Protein AF-C9WPI8-F1 (afdb_monomer_lite)

Foldseek 3Di:
DVVVVVVVVVVVVVVVVVVVVVVVVVVPPVCPVVVVQEWDKDWDWDFPDPPVVDRDIDTQIFTGHFHAPPDDPDDPVLRVQRCCCPVVVDPDDHDDRGDPDGDDDWDWDQDPVGIDIDD

Secondary structure (DSSP, 8-state):
-HHHHHHHHHHHHHHHHHHHHHHHHTTS-TTHHHHHTBSEEE--EEEE-GGGS--EEEE--EEESB--SSPSS--HHHHHHHHHHHHS--SSPPPB---S------EEEEETTEEEEE-

pLDDT: mean 78.88, std 13.89, range [45.16, 93.94]

Sequence (119 aa):
YRAFLLLKALQTAARAYEAQRGQRATRAGPDITARANKCGLKSLSVTLDRRLDIPNIININNCHGSCAYPLADATNHAVLLNDHVEVDNAEERAPCCVPVAYEALQMVEVKDHGTEISL

Organism: Gasterosteus aculeatus (NCBI:txid69293)

Structure (mmCIF, N/CA/C/O backbone):
data_AF-C9WPI8-F1
#
_entry.id   AF-C9WPI8-F1
#
loop_
_atom_site.group_PDB
_atom_site.id
_atom_site.type_symbol
_atom_site.label_atom_id
_atom_site.label_alt_id
_atom_site.label_comp_id
_atom_site.label_asym_id
_atom_site.label_entity_id
_atom_site.label_seq_id
_atom_site.pdbx_PDB_ins_code
_atom_site.Cartn_x
_atom_site.Cartn_y
_atom_site.Cartn_z
_atom_site.occupancy
_atom_site.B_iso_or_equiv
_atom_site.auth_seq_id
_atom_site.auth_comp_id
_atom_site.auth_asym_id
_atom_site.auth_atom_id
_atom_site.pdbx_PDB_model_num
ATOM 1 N N . TYR A 1 1 ? 33.020 -34.675 30.412 1.00 66.81 1 TYR A N 1
ATOM 2 C CA . TYR A 1 1 ? 33.787 -34.550 29.151 1.00 66.81 1 TYR A CA 1
ATOM 3 C C . TYR A 1 1 ? 32.889 -34.318 27.928 1.00 66.81 1 TYR A C 1
ATOM 5 O O . TYR A 1 1 ? 33.005 -33.265 27.318 1.00 66.81 1 TYR A O 1
ATOM 13 N N . ARG A 1 2 ? 31.924 -35.203 27.612 1.00 79.12 2 ARG A N 1
ATOM 14 C CA . ARG A 1 2 ? 31.017 -35.049 26.445 1.00 79.12 2 ARG A CA 1
ATOM 15 C C . ARG A 1 2 ? 30.189 -33.751 26.440 1.00 79.12 2 ARG A C 1
ATOM 17 O O . ARG A 1 2 ? 30.135 -33.073 25.423 1.00 79.12 2 ARG A O 1
ATOM 24 N N . ALA A 1 3 ? 29.631 -33.357 27.587 1.00 84.19 3 ALA A N 1
ATOM 25 C CA . ALA A 1 3 ? 28.871 -32.107 27.714 1.00 84.19 3 ALA A CA 1
ATOM 26 C C . ALA A 1 3 ? 29.728 -30.844 27.493 1.00 84.19 3 ALA A C 1
ATOM 28 O O . ALA A 1 3 ? 29.255 -29.859 26.938 1.00 84.19 3 ALA A O 1
ATOM 29 N N . PHE A 1 4 ? 31.008 -30.888 27.873 1.00 88.19 4 PHE A N 1
ATOM 30 C CA . PHE A 1 4 ? 31.934 -29.771 27.679 1.00 88.19 4 PHE A CA 1
ATOM 31 C C . PHE A 1 4 ? 32.300 -29.591 26.201 1.00 88.19 4 PHE A C 1
ATOM 33 O O . PHE A 1 4 ? 32.329 -28.468 25.703 1.00 88.19 4 PHE A O 1
ATOM 40 N N . LEU A 1 5 ? 32.512 -30.697 25.480 1.00 93.56 5 LEU A N 1
ATOM 41 C CA . LEU A 1 5 ? 32.736 -30.669 24.033 1.00 93.56 5 LEU A CA 1
ATOM 42 C C . LEU A 1 5 ? 31.503 -30.162 23.278 1.00 93.56 5 LEU A C 1
ATOM 44 O O . LEU A 1 5 ? 31.642 -29.359 22.360 1.00 93.56 5 LEU A O 1
ATOM 48 N N . LEU A 1 6 ? 30.303 -30.563 23.705 1.00 93.94 6 LEU A N 1
ATOM 49 C CA . LEU A 1 6 ? 29.047 -30.099 23.116 1.00 93.94 6 LEU A CA 1
ATOM 50 C C . LEU A 1 6 ? 28.847 -28.593 23.343 1.00 93.94 6 LEU A C 1
ATOM 52 O O . LEU A 1 6 ? 28.543 -27.863 22.402 1.00 93.94 6 LEU A O 1
ATOM 56 N N . LEU A 1 7 ? 29.121 -28.103 24.556 1.00 93.31 7 LEU A N 1
ATOM 57 C CA . LEU A 1 7 ? 29.095 -26.671 24.855 1.00 93.31 7 LEU A CA 1
ATOM 58 C C . LEU A 1 7 ? 30.099 -25.892 23.994 1.00 93.31 7 LEU A C 1
ATOM 60 O O . LEU A 1 7 ? 29.768 -24.831 23.470 1.00 93.31 7 LEU A O 1
ATOM 64 N N . LYS A 1 8 ? 31.314 -26.418 23.806 1.00 93.88 8 LYS A N 1
ATOM 65 C CA . LYS A 1 8 ? 32.327 -25.782 22.954 1.00 93.88 8 LYS A CA 1
ATOM 66 C C . LYS A 1 8 ? 31.936 -25.785 21.480 1.00 93.88 8 LYS A C 1
ATOM 68 O O . LYS A 1 8 ? 32.115 -24.763 20.819 1.00 93.88 8 LYS A O 1
ATOM 73 N N . ALA A 1 9 ? 31.349 -26.869 20.982 1.00 92.56 9 ALA A N 1
ATOM 74 C CA . ALA A 1 9 ? 30.832 -26.940 19.620 1.00 92.56 9 ALA A CA 1
ATOM 75 C C . ALA A 1 9 ? 29.727 -25.896 19.388 1.00 92.56 9 ALA A C 1
ATOM 77 O O . ALA A 1 9 ? 29.807 -25.130 18.430 1.00 92.56 9 ALA A O 1
ATOM 78 N N . LEU A 1 10 ? 28.766 -25.781 20.314 1.00 93.56 10 LEU A N 1
ATOM 79 C CA . LEU A 1 10 ? 27.697 -24.779 20.245 1.00 93.56 10 LEU A CA 1
ATOM 80 C C . LEU A 1 10 ? 28.232 -23.344 20.310 1.00 93.56 10 LEU A C 1
ATOM 82 O O . LEU A 1 10 ? 27.837 -22.509 19.502 1.00 93.56 10 LEU A O 1
ATOM 86 N N . GLN A 1 11 ? 29.172 -23.058 21.217 1.00 92.94 11 GLN A N 1
ATOM 87 C CA . GLN A 1 11 ? 29.813 -21.739 21.308 1.00 92.94 11 GLN A CA 1
ATOM 88 C C . GLN A 1 11 ? 30.542 -21.365 20.012 1.00 92.94 11 GLN A C 1
ATOM 90 O O . GLN A 1 11 ? 30.518 -20.210 19.592 1.00 92.94 11 GLN A O 1
ATOM 95 N N . THR A 1 12 ? 31.185 -22.338 19.369 1.00 92.62 12 THR A N 1
ATOM 96 C CA . THR A 1 12 ? 31.921 -22.121 18.118 1.00 92.62 12 THR A CA 1
ATOM 97 C C . THR A 1 12 ? 30.960 -21.897 16.950 1.00 92.62 12 THR A C 1
ATOM 99 O O . THR A 1 12 ? 31.156 -20.969 16.168 1.00 92.62 12 THR A O 1
ATOM 102 N N . ALA A 1 13 ? 29.880 -22.679 16.878 1.00 89.12 13 ALA A N 1
ATOM 103 C CA . ALA A 1 13 ? 28.826 -22.514 15.881 1.00 89.12 13 ALA A CA 1
ATOM 104 C C . ALA A 1 13 ? 28.116 -21.156 16.012 1.00 89.12 13 ALA A C 1
ATOM 106 O O . ALA A 1 13 ? 27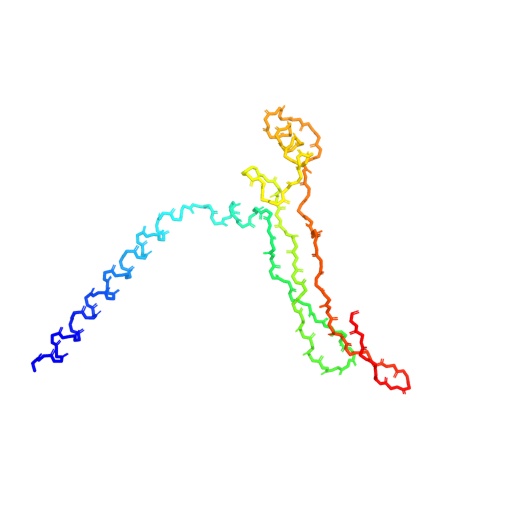.906 -20.482 15.007 1.00 89.12 13 ALA A O 1
ATOM 107 N N . ALA A 1 14 ? 27.822 -20.711 17.239 1.00 88.50 14 ALA A N 1
ATOM 108 C CA . ALA A 1 14 ? 27.221 -19.402 17.494 1.00 88.50 14 ALA A CA 1
ATOM 109 C C . ALA A 1 14 ? 28.126 -18.253 17.020 1.00 88.50 14 ALA A C 1
ATOM 111 O O . ALA A 1 14 ? 27.670 -17.364 16.307 1.00 88.50 14 ALA A O 1
ATOM 112 N N . ARG A 1 15 ? 29.430 -18.313 17.324 1.00 85.69 15 ARG A N 1
ATOM 113 C CA . ARG A 1 15 ? 30.406 -17.308 16.868 1.00 85.69 15 ARG A CA 1
ATOM 114 C C . ARG A 1 15 ? 30.564 -17.284 15.350 1.00 85.69 15 ARG A C 1
ATOM 116 O O . ARG A 1 15 ? 30.650 -16.210 14.764 1.00 85.69 15 ARG A O 1
ATOM 123 N N . ALA A 1 16 ? 30.589 -18.452 14.708 1.00 83.81 16 ALA A N 1
ATOM 124 C CA . ALA A 1 16 ? 30.641 -18.544 13.251 1.00 83.81 16 ALA A CA 1
ATOM 125 C C . ALA A 1 16 ? 29.370 -17.963 12.610 1.00 83.81 16 ALA A C 1
ATOM 127 O O . ALA A 1 16 ? 29.457 -17.210 11.641 1.00 83.81 16 ALA A O 1
ATOM 128 N N . TYR A 1 17 ? 28.203 -18.245 13.194 1.00 79.81 17 TYR A N 1
ATOM 129 C CA . TYR A 1 17 ? 26.924 -17.695 12.757 1.00 79.81 17 TYR A CA 1
ATOM 130 C C . TYR A 1 17 ? 26.870 -16.166 12.905 1.00 79.81 17 TYR A C 1
ATOM 132 O O . TYR A 1 17 ? 26.443 -15.476 11.981 1.00 79.81 17 TYR A O 1
ATOM 140 N N . GLU A 1 18 ? 27.358 -15.614 14.018 1.00 81.44 18 GLU A N 1
ATOM 141 C CA . GLU A 1 18 ? 27.460 -14.165 14.234 1.00 81.44 18 GLU A CA 1
ATOM 142 C C . GLU A 1 18 ? 28.454 -13.495 13.279 1.00 81.44 18 GLU A C 1
ATOM 144 O O . GLU A 1 18 ? 28.133 -12.457 12.702 1.00 81.44 18 GLU A O 1
ATOM 149 N N . ALA A 1 19 ? 29.620 -14.102 13.039 1.00 77.62 19 ALA A N 1
ATOM 150 C CA . ALA A 1 19 ? 30.593 -13.599 12.070 1.00 77.62 19 ALA A CA 1
ATOM 151 C C . ALA A 1 19 ? 30.019 -13.595 10.643 1.00 77.62 19 ALA A C 1
ATOM 153 O O . ALA A 1 19 ? 30.155 -12.613 9.912 1.00 77.62 19 ALA A O 1
ATOM 154 N N . GLN A 1 20 ? 29.302 -14.655 10.261 1.00 72.75 20 GLN A N 1
ATOM 155 C CA . GLN A 1 20 ? 28.636 -14.751 8.963 1.00 72.75 20 GLN A CA 1
ATOM 156 C C . GLN A 1 20 ? 27.448 -13.780 8.853 1.00 72.75 20 GLN A C 1
ATOM 158 O O . GLN A 1 20 ? 27.210 -13.214 7.785 1.00 72.75 20 GLN A O 1
ATOM 163 N N . ARG A 1 21 ? 26.732 -13.516 9.954 1.00 72.44 21 ARG A N 1
ATOM 164 C CA . ARG A 1 21 ? 25.708 -12.463 10.043 1.00 72.44 21 ARG A CA 1
ATOM 165 C C . ARG A 1 21 ? 26.322 -11.070 9.893 1.00 72.44 21 ARG A C 1
ATOM 167 O O . ARG A 1 21 ? 25.777 -10.266 9.144 1.00 72.44 21 ARG A O 1
ATOM 174 N N . GLY A 1 22 ? 27.463 -10.803 10.528 1.00 60.97 22 GLY A N 1
ATOM 175 C CA . GLY A 1 22 ? 28.217 -9.556 10.375 1.00 60.97 22 GLY A CA 1
ATOM 176 C C . GLY A 1 22 ? 28.671 -9.328 8.932 1.00 60.97 22 GLY A C 1
ATOM 177 O O . GLY A 1 22 ? 28.487 -8.242 8.393 1.00 60.97 22 GLY A O 1
ATOM 178 N N . GLN A 1 23 ? 29.143 -10.377 8.254 1.00 60.34 23 GLN A N 1
ATOM 179 C CA . GLN A 1 23 ? 29.506 -10.330 6.830 1.00 60.34 23 GLN A CA 1
ATOM 180 C C . GLN A 1 23 ? 28.301 -10.186 5.879 1.00 60.34 23 GLN A C 1
ATOM 182 O O . GLN A 1 23 ? 28.439 -9.681 4.767 1.00 60.34 23 GLN A O 1
ATOM 187 N N . ARG A 1 24 ? 27.100 -10.627 6.282 1.00 54.09 24 ARG A N 1
ATOM 188 C CA . ARG A 1 24 ? 25.854 -10.345 5.544 1.00 54.09 24 ARG A CA 1
ATOM 189 C C . ARG A 1 24 ? 25.378 -8.910 5.771 1.00 54.09 24 ARG A C 1
ATOM 191 O O . ARG A 1 24 ? 24.873 -8.301 4.834 1.00 54.09 24 ARG A O 1
ATOM 198 N N . ALA A 1 25 ? 25.585 -8.360 6.967 1.00 51.03 25 ALA A N 1
ATOM 199 C CA . ALA A 1 25 ? 25.288 -6.964 7.274 1.00 51.03 25 ALA A CA 1
ATOM 200 C C . ALA A 1 25 ? 26.201 -5.992 6.506 1.00 51.03 25 ALA A C 1
ATOM 202 O O . ALA A 1 25 ? 25.732 -4.948 6.077 1.00 51.03 25 ALA A O 1
ATOM 203 N N . THR A 1 26 ? 27.459 -6.351 6.225 1.00 50.41 26 THR A N 1
ATOM 204 C CA . THR A 1 26 ? 28.357 -5.528 5.388 1.00 50.41 26 THR A CA 1
ATOM 205 C C . THR A 1 26 ? 28.047 -5.583 3.885 1.00 50.41 26 THR A C 1
ATOM 207 O O . THR A 1 26 ? 28.554 -4.755 3.135 1.00 50.41 26 THR A O 1
ATOM 210 N N . ARG A 1 27 ? 27.191 -6.515 3.428 1.00 49.31 27 ARG A N 1
ATOM 211 C CA . ARG A 1 27 ? 26.600 -6.506 2.071 1.00 49.31 27 ARG A CA 1
ATOM 212 C C . ARG A 1 27 ? 25.311 -5.686 1.979 1.00 49.31 27 ARG A C 1
ATOM 214 O O . ARG A 1 27 ? 24.830 -5.452 0.873 1.00 49.31 27 ARG A O 1
ATOM 221 N N . ALA A 1 28 ? 24.754 -5.242 3.106 1.00 49.38 28 ALA A N 1
ATOM 222 C CA . ALA A 1 28 ? 23.767 -4.176 3.105 1.00 49.38 28 ALA A CA 1
ATOM 223 C C . ALA A 1 28 ? 24.531 -2.865 2.886 1.00 49.38 28 ALA A C 1
ATOM 225 O O . ALA A 1 28 ? 24.966 -2.214 3.831 1.00 49.38 28 ALA A O 1
ATOM 226 N N . GLY A 1 29 ? 24.774 -2.536 1.615 1.00 46.06 29 GLY A N 1
ATOM 227 C CA . GLY A 1 29 ? 25.282 -1.226 1.220 1.00 46.06 29 GLY A CA 1
ATOM 228 C C . GLY A 1 29 ? 24.344 -0.089 1.669 1.00 46.06 29 GLY A C 1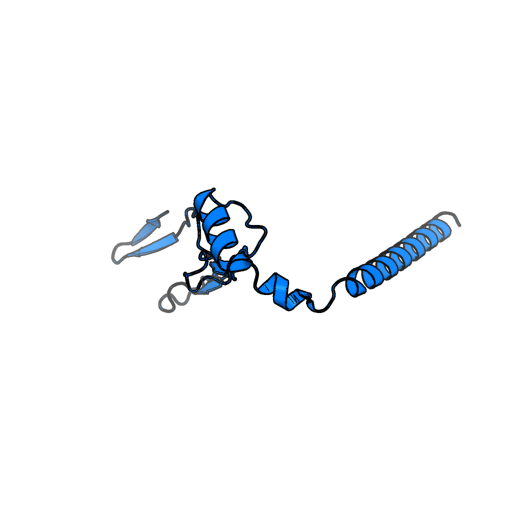
ATOM 229 O O . GLY A 1 29 ? 23.362 -0.336 2.371 1.00 46.06 29 GLY A O 1
ATOM 230 N N . PRO A 1 30 ? 24.569 1.154 1.213 1.00 45.16 30 PRO A N 1
ATOM 231 C CA . PRO A 1 30 ? 23.798 2.348 1.609 1.00 45.16 30 PRO A CA 1
ATOM 232 C C . PRO A 1 30 ? 22.280 2.276 1.315 1.00 45.16 30 PRO A C 1
ATOM 234 O O . PRO A 1 30 ? 21.529 3.192 1.627 1.00 45.16 30 PRO A O 1
ATOM 237 N N . ASP A 1 31 ? 21.826 1.170 0.734 1.00 47.75 31 ASP A N 1
ATOM 238 C CA . ASP A 1 31 ? 20.519 0.864 0.165 1.00 47.75 31 ASP A CA 1
ATOM 239 C C . ASP A 1 31 ? 19.382 0.700 1.193 1.00 47.75 31 ASP A C 1
ATOM 241 O O . ASP A 1 31 ? 18.243 0.412 0.831 1.00 47.75 31 ASP A O 1
ATOM 245 N N . ILE A 1 32 ? 19.655 0.876 2.491 1.00 46.91 32 ILE A N 1
ATOM 246 C CA . ILE A 1 32 ? 18.603 0.890 3.521 1.00 46.91 32 ILE A CA 1
ATOM 247 C C . ILE A 1 32 ? 17.645 2.063 3.265 1.00 46.91 32 ILE A C 1
ATOM 249 O O . ILE A 1 32 ? 16.442 1.905 3.442 1.00 46.91 32 ILE A O 1
ATOM 253 N N . THR A 1 33 ? 18.143 3.200 2.770 1.00 49.47 33 THR A N 1
ATOM 254 C CA . THR A 1 33 ? 17.314 4.359 2.396 1.00 49.47 33 THR A CA 1
ATOM 255 C C . THR A 1 33 ? 16.571 4.139 1.077 1.00 49.47 33 THR A C 1
ATOM 257 O O . THR A 1 33 ? 15.384 4.446 0.988 1.00 49.47 33 THR A O 1
ATOM 260 N N . ALA A 1 34 ? 17.214 3.533 0.073 1.00 51.41 34 ALA A N 1
ATOM 261 C CA . ALA A 1 34 ? 16.582 3.261 -1.219 1.00 51.41 34 ALA A CA 1
ATOM 262 C C . ALA A 1 34 ? 15.502 2.167 -1.125 1.00 51.41 34 ALA A C 1
ATOM 264 O O . ALA A 1 34 ? 14.434 2.309 -1.715 1.00 51.41 34 ALA A O 1
ATOM 265 N N . ARG A 1 35 ? 15.710 1.116 -0.316 1.00 53.12 35 ARG A N 1
ATOM 266 C CA . ARG A 1 35 ? 14.663 0.125 0.005 1.00 53.12 35 ARG A CA 1
ATOM 267 C C . ARG A 1 35 ? 13.593 0.671 0.942 1.00 53.12 35 ARG A C 1
ATOM 269 O O . ARG A 1 35 ? 12.440 0.266 0.817 1.00 53.12 35 ARG A O 1
ATOM 276 N N . ALA A 1 36 ? 13.939 1.571 1.865 1.00 56.88 36 ALA A N 1
ATOM 277 C CA . ALA A 1 36 ? 12.946 2.232 2.712 1.00 56.88 36 ALA A CA 1
ATOM 278 C C . ALA A 1 36 ? 11.954 3.060 1.882 1.00 56.88 36 ALA A C 1
ATOM 280 O O . ALA A 1 36 ? 10.773 3.080 2.232 1.00 56.88 36 ALA A O 1
ATOM 281 N N . ASN A 1 37 ? 12.419 3.629 0.765 1.00 75.56 37 ASN A N 1
ATOM 282 C CA . ASN A 1 37 ? 11.619 4.420 -0.164 1.00 75.56 37 ASN A CA 1
ATOM 283 C C . ASN A 1 37 ? 10.875 3.601 -1.228 1.00 75.56 37 ASN A C 1
ATOM 285 O O . ASN A 1 37 ? 10.098 4.198 -1.958 1.00 75.56 37 ASN A O 1
ATOM 289 N N . LYS A 1 38 ? 11.053 2.276 -1.342 1.00 86.44 38 LYS A N 1
ATOM 290 C CA . LYS A 1 38 ? 10.231 1.469 -2.264 1.00 86.44 38 LYS A CA 1
ATOM 291 C C . LYS A 1 38 ? 8.814 1.308 -1.726 1.00 86.44 38 LYS A C 1
ATOM 293 O O . LYS A 1 38 ? 8.638 1.120 -0.519 1.00 86.44 38 LYS A O 1
ATOM 298 N N . CYS A 1 39 ? 7.836 1.338 -2.630 1.00 90.69 39 CYS A N 1
ATOM 299 C CA . CYS A 1 39 ? 6.439 1.108 -2.294 1.00 90.69 39 CYS A CA 1
ATOM 300 C C . CYS A 1 39 ? 6.265 -0.193 -1.504 1.00 90.69 39 CYS A C 1
ATOM 302 O O . CYS A 1 39 ? 6.692 -1.266 -1.932 1.00 90.69 39 CYS A O 1
ATOM 304 N N . GLY A 1 40 ? 5.628 -0.087 -0.344 1.00 90.00 40 GLY A N 1
ATOM 305 C CA . GLY A 1 40 ? 5.245 -1.232 0.463 1.00 90.00 40 GLY A CA 1
ATOM 306 C C . GLY A 1 40 ? 4.398 -0.827 1.658 1.00 90.00 40 GLY A C 1
ATOM 307 O O . GLY A 1 40 ? 4.273 0.356 1.989 1.00 90.00 40 GLY A O 1
ATOM 308 N N . LEU A 1 41 ? 3.831 -1.833 2.321 1.00 91.25 41 LEU A N 1
ATOM 309 C CA . LEU A 1 41 ? 3.098 -1.644 3.564 1.00 91.25 41 LEU A CA 1
ATOM 310 C C . LEU A 1 41 ? 4.071 -1.252 4.686 1.00 91.25 41 LEU A C 1
ATOM 312 O O . LEU A 1 41 ? 5.078 -1.923 4.926 1.00 91.25 41 LEU A O 1
ATOM 316 N N . LYS A 1 42 ? 3.772 -0.159 5.378 1.00 91.62 42 LYS A N 1
ATOM 317 C CA . LYS A 1 42 ? 4.483 0.331 6.558 1.00 91.62 42 LYS A CA 1
ATOM 318 C C . LYS A 1 42 ? 3.525 0.346 7.742 1.00 91.62 42 LYS A C 1
ATOM 320 O O . LYS A 1 42 ? 2.340 0.613 7.579 1.00 91.62 42 LYS A O 1
ATOM 325 N N . SER A 1 43 ? 4.050 0.086 8.933 1.00 92.81 43 SER A N 1
ATOM 326 C CA . SER A 1 43 ? 3.276 0.220 10.168 1.00 92.81 43 SER A CA 1
ATOM 327 C C . SER A 1 43 ? 2.902 1.686 10.397 1.00 92.81 43 SER A C 1
ATOM 329 O O . SER A 1 43 ? 3.755 2.567 10.262 1.00 92.81 43 SER A O 1
ATOM 331 N N . LEU A 1 44 ? 1.644 1.939 10.751 1.00 91.88 44 LEU A N 1
ATOM 332 C CA . LEU A 1 44 ? 1.151 3.256 11.133 1.00 91.88 44 LEU A CA 1
ATOM 333 C C . LEU A 1 44 ? 0.192 3.092 12.307 1.00 91.88 44 LEU A C 1
ATOM 335 O O . LEU A 1 44 ? -0.955 2.689 12.132 1.00 91.88 44 LEU A O 1
ATOM 339 N N . SER A 1 45 ? 0.666 3.438 13.499 1.00 91.38 45 SER A N 1
ATOM 340 C CA . SER A 1 45 ? -0.154 3.430 14.704 1.00 91.38 45 SER A CA 1
ATOM 341 C C . SER A 1 45 ? -0.776 4.797 14.950 1.00 91.38 45 SER A C 1
ATOM 343 O O . SER A 1 45 ? -0.077 5.810 14.970 1.00 91.38 45 SER A O 1
ATOM 345 N N . VAL A 1 46 ? -2.083 4.817 15.181 1.00 87.62 46 VAL A N 1
ATOM 346 C CA . VAL A 1 46 ? -2.857 6.015 15.510 1.00 87.62 46 VAL A CA 1
ATOM 347 C C . VAL A 1 46 ? -3.529 5.844 16.864 1.00 87.62 46 VAL A C 1
ATOM 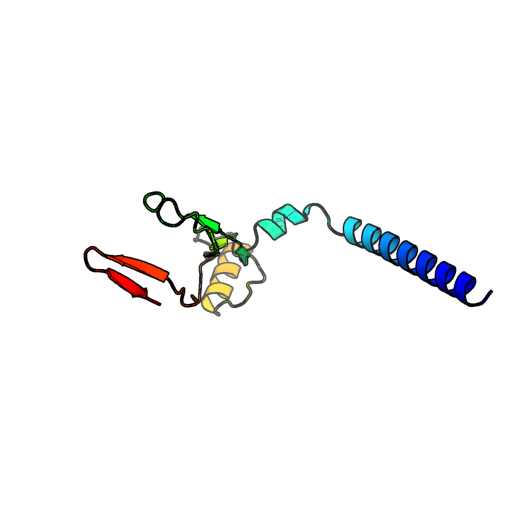349 O O . VAL A 1 46 ? -3.852 4.732 17.273 1.00 87.62 46 VAL A O 1
ATOM 352 N N . THR A 1 47 ? -3.735 6.947 17.575 1.00 84.44 47 THR A N 1
ATOM 353 C CA . THR A 1 47 ? -4.497 6.958 18.827 1.00 84.44 47 THR A CA 1
ATOM 354 C C . THR A 1 47 ? -5.946 7.315 18.518 1.00 84.44 47 THR A C 1
ATOM 356 O O . THR A 1 47 ? -6.208 8.394 17.984 1.00 84.44 47 THR A O 1
ATOM 359 N N . LEU A 1 48 ? -6.868 6.412 18.845 1.00 76.19 48 LEU A N 1
ATOM 360 C CA . LEU A 1 48 ? -8.311 6.635 18.777 1.00 76.19 48 LEU A CA 1
ATOM 361 C C . LEU A 1 48 ? -8.759 7.544 19.932 1.00 76.19 48 LEU A C 1
ATOM 363 O O . LEU A 1 48 ? -8.121 7.567 20.979 1.00 76.19 48 LEU A O 1
ATOM 367 N N . ASP A 1 49 ? -9.814 8.322 19.675 1.00 68.50 49 ASP A N 1
ATOM 368 C CA . ASP A 1 49 ? -10.451 9.338 20.528 1.00 68.50 49 ASP A CA 1
ATOM 369 C C . ASP A 1 49 ? -9.776 9.672 21.878 1.00 68.50 49 ASP A C 1
ATOM 371 O O . ASP A 1 49 ? -9.862 8.943 22.864 1.00 68.50 49 ASP A O 1
ATOM 375 N N . ARG A 1 50 ? -9.188 10.871 21.956 1.00 59.22 50 ARG A N 1
ATOM 376 C CA . ARG A 1 50 ? -8.544 11.391 23.173 1.00 59.22 50 ARG A CA 1
ATOM 377 C C . ARG A 1 50 ? -9.528 11.759 24.289 1.00 59.22 50 ARG A C 1
ATOM 379 O O . ARG A 1 50 ? -9.074 12.097 25.375 1.00 59.22 50 ARG A O 1
ATOM 386 N N . ARG A 1 51 ? -10.841 11.779 24.030 1.00 55.12 51 ARG A N 1
ATOM 387 C CA . ARG A 1 51 ? -11.860 12.224 25.001 1.00 55.12 51 ARG A CA 1
ATOM 388 C C . ARG A 1 51 ? -12.301 11.136 25.974 1.00 55.12 51 ARG A C 1
ATOM 390 O O . ARG A 1 51 ? -12.901 11.464 26.989 1.00 55.12 51 ARG A O 1
ATOM 397 N N . LEU A 1 52 ? -12.027 9.870 25.664 1.00 56.19 52 LEU A N 1
ATOM 398 C CA . LEU A 1 52 ? -12.473 8.733 26.470 1.00 56.19 52 LEU A CA 1
ATOM 399 C C . LEU A 1 52 ? -11.446 8.290 27.526 1.00 56.19 52 LEU A C 1
ATOM 401 O O . LEU A 1 52 ? -11.697 7.299 28.200 1.00 56.19 52 LEU A O 1
ATOM 405 N N . ASP A 1 53 ? -10.302 8.978 27.670 1.00 54.78 53 ASP A N 1
ATOM 406 C CA . ASP A 1 53 ? -9.185 8.631 28.583 1.00 54.78 53 ASP A CA 1
ATOM 407 C C . ASP A 1 53 ? -8.702 7.164 28.500 1.00 54.78 53 ASP A C 1
ATOM 409 O O . ASP A 1 53 ? -7.939 6.679 29.337 1.00 54.78 53 ASP A O 1
ATOM 413 N N . ILE A 1 54 ? -9.088 6.453 27.441 1.00 55.22 54 ILE A N 1
ATOM 414 C CA . ILE A 1 54 ? -8.656 5.093 27.146 1.00 55.22 54 ILE A CA 1
ATOM 415 C C . ILE A 1 54 ? -7.591 5.201 26.053 1.00 55.22 54 ILE A C 1
ATOM 417 O O . ILE A 1 54 ? -7.924 5.546 24.917 1.00 55.22 54 ILE A O 1
ATOM 421 N N . PRO A 1 55 ? -6.307 4.917 26.343 1.00 55.81 55 PRO A N 1
ATOM 422 C CA . PRO A 1 55 ? -5.284 4.874 25.311 1.00 55.81 55 PRO A CA 1
ATOM 423 C C . PRO A 1 55 ? -5.548 3.678 24.392 1.00 55.81 55 PRO A C 1
ATOM 425 O O . PRO A 1 55 ? -5.113 2.559 24.656 1.00 55.81 55 PRO A O 1
ATOM 428 N N . ASN A 1 56 ? -6.270 3.923 23.301 1.00 75.94 56 ASN A N 1
ATOM 429 C CA . ASN A 1 56 ? -6.515 2.935 22.264 1.00 75.94 56 ASN A CA 1
ATOM 430 C C . ASN A 1 56 ? -5.623 3.251 21.057 1.00 75.94 56 ASN A C 1
ATOM 432 O O . ASN A 1 56 ? -5.964 4.062 20.194 1.00 75.94 56 ASN A O 1
ATOM 436 N N . ILE A 1 57 ? -4.419 2.674 21.059 1.00 84.31 57 ILE A N 1
ATOM 437 C CA . ILE A 1 57 ? -3.486 2.757 19.934 1.00 84.31 57 ILE A CA 1
ATOM 438 C C . ILE A 1 57 ? -3.784 1.595 18.996 1.00 84.31 57 ILE A C 1
ATOM 440 O O . ILE A 1 57 ? -3.627 0.436 19.377 1.00 84.31 57 ILE A O 1
ATOM 444 N N . ILE A 1 58 ? -4.146 1.911 17.759 1.00 85.31 58 ILE A N 1
ATOM 445 C CA . ILE A 1 58 ? -4.445 0.927 16.727 1.00 85.31 58 ILE A CA 1
ATOM 446 C C . ILE A 1 58 ? -3.480 1.088 15.560 1.00 85.31 58 ILE A C 1
ATOM 448 O O . ILE A 1 58 ? -3.178 2.205 15.143 1.00 85.31 58 ILE A O 1
ATOM 452 N N . ASN A 1 59 ? -2.961 -0.025 15.048 1.00 89.69 59 ASN A N 1
ATOM 453 C CA . ASN A 1 59 ? -2.146 -0.009 13.841 1.00 89.69 59 ASN A CA 1
ATOM 454 C C . ASN A 1 59 ? -3.062 -0.137 12.623 1.00 89.69 59 ASN A C 1
ATOM 456 O O . ASN A 1 59 ? -3.633 -1.199 12.394 1.00 89.69 59 ASN A O 1
ATOM 460 N N . ILE A 1 60 ? -3.183 0.941 11.855 1.00 90.69 60 ILE A N 1
ATOM 461 C CA . ILE A 1 60 ? -3.962 0.978 10.611 1.00 90.69 60 ILE A CA 1
ATOM 462 C C . ILE A 1 60 ? -3.112 0.647 9.381 1.00 90.69 60 ILE A C 1
ATOM 464 O O . ILE A 1 60 ? -3.653 0.453 8.297 1.00 90.69 60 ILE A O 1
ATOM 468 N N . ASN A 1 61 ? -1.788 0.554 9.554 1.00 93.19 61 ASN A N 1
ATOM 469 C CA . ASN A 1 61 ? -0.799 0.471 8.485 1.00 93.19 61 ASN A CA 1
ATOM 470 C C . ASN A 1 61 ? -0.937 1.611 7.447 1.00 93.19 61 ASN A C 1
ATOM 472 O O . ASN A 1 61 ? -1.839 2.445 7.486 1.00 93.19 61 ASN A O 1
ATOM 476 N N . ASN A 1 62 ? 0.022 1.715 6.532 1.00 92.06 62 ASN A N 1
ATOM 477 C CA . ASN A 1 62 ? -0.012 2.679 5.439 1.00 92.06 62 ASN A CA 1
ATOM 478 C C . ASN A 1 62 ? 0.844 2.200 4.264 1.00 92.06 62 ASN A C 1
ATOM 480 O O . ASN A 1 62 ? 1.937 1.673 4.468 1.00 92.06 62 ASN A O 1
ATOM 484 N N . CYS A 1 63 ? 0.394 2.428 3.035 1.00 93.00 63 CYS A N 1
ATOM 485 C CA . CYS A 1 63 ? 1.226 2.238 1.849 1.00 93.00 63 CYS A CA 1
ATOM 486 C C . CYS A 1 63 ? 2.121 3.467 1.663 1.00 93.00 63 CYS A C 1
ATOM 488 O O . CYS A 1 63 ? 1.640 4.597 1.619 1.00 93.00 63 CYS A O 1
ATOM 490 N N . HIS A 1 64 ? 3.435 3.260 1.581 1.00 91.75 64 HIS A N 1
ATOM 491 C CA . HIS A 1 64 ? 4.388 4.359 1.443 1.00 91.75 64 HIS A CA 1
ATOM 492 C C . HIS A 1 64 ? 5.591 3.968 0.586 1.00 91.75 64 HIS A C 1
ATOM 494 O O . HIS A 1 64 ? 6.045 2.823 0.627 1.00 91.75 64 HIS A O 1
ATOM 500 N N . GLY A 1 65 ? 6.123 4.955 -0.137 1.00 89.50 65 GLY A N 1
ATOM 501 C CA . GLY A 1 65 ? 7.276 4.832 -1.025 1.00 89.50 65 GLY A CA 1
ATOM 502 C C . GLY A 1 65 ? 6.943 5.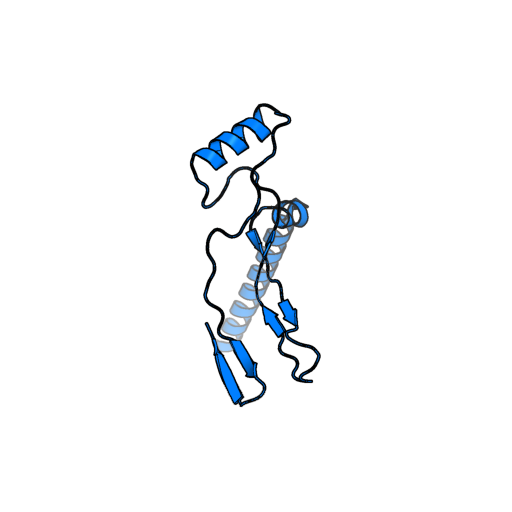160 -2.482 1.00 89.50 65 GLY A C 1
ATOM 503 O O . GLY A 1 65 ? 5.782 5.343 -2.845 1.00 89.50 65 GLY A O 1
ATOM 504 N N . SER A 1 66 ? 7.972 5.240 -3.318 1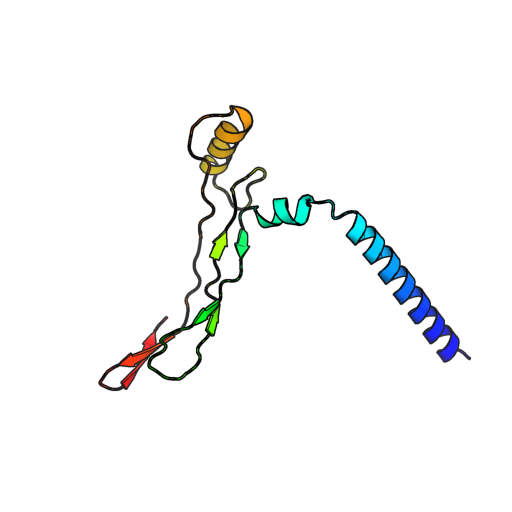.00 87.69 66 SER A N 1
ATOM 505 C CA . SER A 1 66 ? 7.860 5.352 -4.767 1.00 87.69 66 SER A CA 1
ATOM 506 C C . SER A 1 66 ? 7.614 3.985 -5.403 1.00 87.69 66 SER A C 1
ATOM 508 O O . SER A 1 66 ? 8.155 2.957 -4.978 1.00 87.69 66 SER A O 1
ATOM 510 N N . CYS A 1 67 ? 6.788 3.974 -6.444 1.00 87.62 67 CYS A N 1
ATOM 511 C CA . CYS A 1 67 ? 6.724 2.867 -7.386 1.00 87.62 67 CYS A CA 1
ATOM 512 C C . CYS A 1 67 ? 7.973 2.940 -8.267 1.00 87.62 67 CYS A C 1
ATOM 514 O O . CYS A 1 67 ? 8.255 3.992 -8.829 1.00 87.62 67 CYS A O 1
ATOM 516 N N . ALA A 1 68 ? 8.744 1.859 -8.298 1.00 81.25 68 ALA A N 1
ATOM 517 C CA . ALA A 1 68 ? 9.942 1.742 -9.115 1.00 81.25 68 ALA A CA 1
ATOM 518 C C . ALA A 1 68 ? 10.112 0.285 -9.533 1.00 81.25 68 ALA A C 1
ATOM 520 O O . ALA A 1 68 ? 9.669 -0.621 -8.812 1.00 81.25 68 ALA A O 1
ATOM 521 N N . TYR A 1 69 ? 10.775 0.042 -10.659 1.00 76.31 69 TYR A N 1
ATOM 522 C CA . TYR A 1 69 ? 10.971 -1.318 -11.139 1.00 76.31 69 TYR A CA 1
ATOM 523 C C . TYR A 1 69 ? 11.809 -2.177 -10.154 1.00 76.31 69 TYR A C 1
ATOM 525 O O . TYR A 1 69 ? 12.796 -1.707 -9.567 1.00 76.31 69 TYR A O 1
ATOM 533 N N . PRO A 1 70 ? 11.470 -3.469 -9.960 1.00 79.06 70 PRO A N 1
ATOM 534 C CA . PRO A 1 70 ? 10.256 -4.149 -10.419 1.00 79.06 70 PRO A CA 1
ATOM 535 C C . PRO A 1 70 ? 9.047 -3.850 -9.516 1.00 79.06 70 PRO A C 1
ATOM 537 O O . PRO A 1 70 ? 9.161 -3.880 -8.288 1.00 79.06 70 PRO A O 1
ATOM 540 N N . LEU A 1 71 ? 7.877 -3.628 -10.124 1.00 81.31 71 LEU A N 1
ATOM 541 C CA . LEU A 1 71 ? 6.618 -3.473 -9.392 1.00 81.31 71 LEU A CA 1
ATOM 542 C C . LEU A 1 71 ? 6.077 -4.840 -8.947 1.00 81.31 71 LEU A C 1
ATOM 544 O O . LEU A 1 71 ? 5.903 -5.738 -9.769 1.00 81.31 71 LEU A O 1
ATOM 548 N N . ALA A 1 72 ? 5.792 -4.986 -7.653 1.00 77.25 72 ALA A N 1
ATOM 549 C CA . ALA A 1 72 ? 5.077 -6.138 -7.104 1.00 77.25 72 ALA A CA 1
ATOM 550 C C . ALA A 1 72 ? 3.560 -5.897 -7.161 1.00 77.25 72 ALA A C 1
ATOM 552 O O . ALA A 1 72 ? 3.119 -4.763 -6.986 1.00 77.25 72 ALA A O 1
ATOM 553 N N . ASP A 1 73 ? 2.779 -6.954 -7.405 1.00 80.62 73 ASP A N 1
ATOM 554 C CA . ASP A 1 73 ? 1.305 -6.937 -7.387 1.00 80.62 73 ASP A CA 1
ATOM 555 C C . ASP A 1 73 ? 0.660 -5.842 -8.266 1.00 80.62 73 ASP A C 1
ATOM 557 O O . ASP A 1 73 ? -0.391 -5.283 -7.949 1.00 80.62 73 ASP A O 1
ATOM 561 N N . ALA A 1 74 ? 1.299 -5.525 -9.396 1.00 85.62 74 ALA A N 1
ATOM 562 C CA . ALA A 1 74 ? 0.880 -4.469 -10.310 1.00 85.62 74 ALA A CA 1
ATOM 563 C C . ALA A 1 74 ? 0.068 -4.998 -11.501 1.00 85.62 74 ALA A C 1
ATOM 565 O O . ALA A 1 74 ? 0.294 -6.096 -12.009 1.00 85.62 74 ALA A O 1
ATOM 566 N N . THR A 1 75 ? -0.856 -4.174 -11.999 1.00 89.88 75 THR A N 1
ATOM 567 C CA . THR A 1 75 ? -1.553 -4.439 -13.264 1.00 89.88 75 THR A CA 1
ATOM 568 C C . THR A 1 75 ? -0.625 -4.197 -14.455 1.00 89.88 75 THR A C 1
ATOM 570 O O . THR A 1 75 ? 0.309 -3.398 -14.372 1.00 89.88 75 THR A O 1
ATOM 573 N N . ASN A 1 76 ? -0.933 -4.800 -15.609 1.00 92.00 76 ASN A N 1
ATOM 574 C CA . ASN A 1 76 ? -0.190 -4.549 -16.852 1.00 92.00 76 ASN A CA 1
ATOM 575 C C . ASN A 1 76 ? -0.109 -3.050 -17.190 1.00 92.00 76 ASN A C 1
ATOM 577 O O . ASN A 1 76 ? 0.924 -2.580 -17.652 1.00 92.00 76 ASN A O 1
ATOM 581 N N . HIS A 1 77 ? -1.170 -2.284 -16.907 1.00 92.25 77 HIS A N 1
ATOM 582 C CA . HIS A 1 77 ? -1.171 -0.833 -17.098 1.00 92.25 77 HIS A CA 1
ATOM 583 C C . HIS A 1 77 ? -0.135 -0.133 -16.208 1.00 92.25 77 HIS A C 1
ATOM 585 O O . HIS A 1 77 ? 0.581 0.747 -16.673 1.00 92.25 77 HIS A O 1
ATOM 591 N N . ALA A 1 78 ? -0.046 -0.502 -14.926 1.00 91.75 78 ALA A N 1
ATOM 592 C CA . ALA A 1 78 ? 0.928 0.088 -14.010 1.00 91.75 78 ALA A CA 1
ATOM 593 C C . ALA A 1 78 ? 2.370 -0.275 -14.395 1.00 91.75 78 ALA A C 1
ATOM 595 O O . ALA A 1 78 ? 3.250 0.574 -14.284 1.00 91.75 78 ALA A O 1
ATOM 596 N N . VAL A 1 79 ? 2.596 -1.493 -14.899 1.00 90.31 79 VAL A N 1
ATOM 597 C CA . VAL A 1 79 ? 3.898 -1.920 -15.432 1.00 90.31 79 VAL A CA 1
ATOM 598 C C . VAL A 1 79 ? 4.297 -1.081 -16.647 1.00 90.31 79 VAL A C 1
ATOM 600 O O . VAL A 1 79 ? 5.386 -0.520 -16.645 1.00 90.31 79 VAL A O 1
ATOM 603 N N . LEU A 1 80 ? 3.411 -0.935 -17.638 1.00 90.69 80 LEU A N 1
ATOM 604 C CA . LEU A 1 80 ? 3.690 -0.156 -18.852 1.00 90.69 80 LEU A CA 1
ATOM 605 C C . LEU A 1 80 ? 3.896 1.337 -18.563 1.00 90.69 80 LEU A C 1
ATOM 607 O O . LEU A 1 80 ? 4.796 1.949 -19.125 1.00 90.69 80 LEU A O 1
ATOM 611 N N . LEU A 1 81 ? 3.093 1.923 -17.667 1.00 89.06 81 LEU A N 1
ATOM 612 C CA . LEU A 1 81 ? 3.260 3.322 -17.268 1.00 89.06 81 LEU A CA 1
ATOM 613 C C . LEU A 1 81 ? 4.585 3.546 -16.527 1.00 89.06 81 LEU A C 1
ATOM 615 O O . LEU A 1 81 ? 5.250 4.547 -16.763 1.00 89.06 81 LEU A O 1
ATOM 619 N N . ASN A 1 82 ? 4.969 2.634 -15.630 1.00 88.38 82 ASN A N 1
ATOM 620 C CA . ASN A 1 82 ? 6.248 2.734 -14.929 1.00 88.38 82 ASN A CA 1
ATOM 621 C C . ASN A 1 82 ? 7.429 2.615 -15.893 1.00 88.38 82 ASN A C 1
ATOM 623 O O . ASN A 1 82 ? 8.377 3.375 -15.764 1.00 88.38 82 ASN A O 1
ATOM 627 N N . ASP A 1 83 ? 7.358 1.687 -16.849 1.00 87.38 83 ASP A N 1
ATOM 628 C CA . ASP A 1 83 ? 8.376 1.526 -17.891 1.00 87.38 83 ASP A CA 1
ATOM 629 C C . ASP A 1 83 ? 8.512 2.800 -18.737 1.00 87.38 83 ASP A C 1
ATOM 631 O O . ASP A 1 83 ? 9.611 3.325 -18.868 1.00 87.38 83 ASP A O 1
ATOM 635 N N . HIS A 1 84 ? 7.396 3.377 -19.194 1.00 86.50 84 HIS A N 1
ATOM 636 C CA . HIS A 1 84 ? 7.394 4.639 -19.939 1.00 86.50 84 HIS A CA 1
ATOM 637 C C . HIS A 1 84 ? 8.026 5.795 -19.145 1.00 86.50 84 HIS A C 1
ATOM 639 O O . HIS A 1 84 ? 8.889 6.504 -19.651 1.00 86.50 84 HIS A O 1
ATOM 645 N N . VAL A 1 85 ? 7.650 5.964 -17.874 1.00 86.25 85 VAL A N 1
ATOM 646 C CA . VAL A 1 85 ? 8.189 7.045 -17.033 1.00 86.25 85 VAL A CA 1
ATOM 647 C C . VAL A 1 85 ? 9.673 6.830 -16.700 1.00 86.25 85 VAL A C 1
ATOM 649 O O . VAL A 1 85 ? 10.447 7.784 -16.744 1.00 86.25 85 VAL A O 1
ATOM 652 N N . GLU A 1 86 ? 10.098 5.602 -16.379 1.00 81.75 86 GLU A N 1
ATOM 653 C CA . GLU A 1 86 ? 11.487 5.317 -15.979 1.00 81.75 86 GLU A CA 1
ATOM 654 C C . GLU A 1 86 ? 12.461 5.227 -17.165 1.00 81.75 86 GLU A C 1
ATOM 656 O O . GLU A 1 86 ? 13.609 5.656 -17.037 1.00 81.75 86 GLU A O 1
ATOM 661 N N . VAL A 1 87 ? 12.039 4.669 -18.304 1.00 77.25 87 VAL A N 1
ATOM 662 C CA . VAL A 1 87 ? 12.905 4.452 -19.475 1.00 77.25 87 VAL A CA 1
ATOM 663 C C . VAL A 1 87 ? 12.905 5.664 -20.398 1.00 77.25 87 VAL A C 1
ATOM 665 O O . VAL A 1 87 ? 13.980 6.132 -20.784 1.00 77.25 87 VAL A O 1
ATOM 668 N N . ASP A 1 88 ? 11.730 6.212 -20.715 1.00 73.88 88 ASP A N 1
ATOM 669 C CA . ASP A 1 88 ? 11.623 7.323 -21.667 1.00 73.88 88 ASP A CA 1
ATOM 670 C C . ASP A 1 88 ? 11.874 8.690 -21.003 1.00 73.88 88 ASP A C 1
ATOM 672 O O . ASP A 1 88 ? 11.883 9.711 -21.689 1.00 73.88 88 ASP A O 1
ATOM 676 N N . ASN A 1 89 ? 12.125 8.718 -19.681 1.00 68.75 89 ASN A N 1
ATOM 677 C CA . ASN A 1 89 ? 12.217 9.937 -18.858 1.00 68.75 89 ASN A CA 1
ATOM 678 C C . ASN A 1 89 ? 11.044 10.888 -19.119 1.00 68.75 89 ASN A C 1
ATOM 680 O O . ASN A 1 89 ? 11.204 12.106 -19.221 1.00 68.75 89 ASN A O 1
ATOM 684 N N . ALA A 1 90 ? 9.874 10.285 -19.284 1.00 76.75 90 ALA A N 1
ATOM 685 C CA . ALA A 1 90 ? 8.652 10.967 -19.627 1.00 76.75 90 ALA A CA 1
ATOM 686 C C . ALA A 1 90 ? 8.211 11.850 -18.436 1.00 76.75 90 ALA A C 1
ATOM 688 O O . ALA A 1 90 ? 8.375 11.465 -17.274 1.00 76.75 90 ALA A O 1
ATOM 689 N N . GLU A 1 91 ? 7.692 13.057 -18.694 1.00 80.50 91 GLU A N 1
ATOM 690 C CA . GLU A 1 91 ? 7.253 13.996 -17.637 1.00 80.50 91 GLU A CA 1
ATOM 691 C C . GLU A 1 91 ? 5.904 13.593 -17.003 1.00 80.50 91 GLU A C 1
ATOM 693 O O . GLU A 1 91 ? 5.345 14.282 -16.144 1.00 80.50 91 GLU A O 1
ATOM 698 N N . GLU A 1 92 ? 5.365 12.457 -17.427 1.00 85.38 92 GLU A N 1
ATOM 699 C CA . GLU A 1 92 ? 4.161 11.838 -16.928 1.00 85.38 92 GLU A CA 1
ATOM 700 C C . GLU A 1 92 ? 4.309 11.407 -15.467 1.00 85.38 92 GLU A C 1
ATOM 702 O O . GLU A 1 92 ? 5.363 11.039 -14.944 1.00 85.38 92 GLU A O 1
ATOM 707 N N . ARG A 1 93 ? 3.175 11.411 -14.772 1.00 86.25 93 ARG A N 1
ATOM 708 C CA . ARG A 1 93 ? 3.128 11.021 -13.370 1.00 86.25 93 ARG A CA 1
ATOM 709 C C . ARG A 1 93 ? 3.376 9.516 -13.220 1.00 86.25 93 ARG A C 1
ATOM 711 O O . ARG A 1 93 ? 2.559 8.711 -13.670 1.00 86.25 93 ARG A O 1
ATOM 718 N N . ALA A 1 94 ? 4.422 9.155 -12.478 1.00 86.75 94 ALA A N 1
ATOM 719 C CA . ALA A 1 94 ? 4.676 7.779 -12.049 1.00 86.75 94 ALA A CA 1
ATOM 720 C C . ALA A 1 94 ? 3.474 7.159 -11.292 1.00 86.75 94 ALA A C 1
ATOM 722 O O . ALA A 1 94 ? 2.669 7.885 -10.686 1.00 86.75 94 ALA A O 1
ATOM 723 N N . PRO A 1 95 ? 3.341 5.818 -11.265 1.00 89.50 95 PRO A N 1
ATOM 724 C CA . PRO A 1 95 ? 2.338 5.152 -10.437 1.00 89.50 95 PRO A CA 1
ATOM 725 C C . PRO A 1 95 ? 2.463 5.518 -8.948 1.00 89.50 95 PRO A C 1
ATOM 727 O O . PRO A 1 95 ? 3.551 5.785 -8.438 1.00 89.50 95 PRO A O 1
ATOM 730 N N . CYS A 1 96 ? 1.336 5.511 -8.231 1.00 91.00 96 CYS A N 1
ATOM 731 C CA . CYS A 1 96 ? 1.315 5.783 -6.793 1.00 91.00 96 CYS A CA 1
ATOM 732 C C . CYS A 1 96 ? 1.279 4.506 -5.962 1.00 91.00 96 CYS A C 1
ATOM 734 O O . CYS A 1 96 ? 0.542 3.572 -6.273 1.00 91.00 96 CYS A O 1
ATOM 736 N N . CYS A 1 97 ? 1.985 4.537 -4.833 1.00 91.56 97 CYS A N 1
ATOM 737 C CA . CYS A 1 97 ? 1.887 3.517 -3.803 1.00 91.56 97 CYS A CA 1
ATOM 738 C C . CYS A 1 97 ? 0.598 3.706 -2.996 1.00 91.56 97 CYS A C 1
ATOM 740 O O . CYS A 1 97 ? 0.513 4.612 -2.167 1.00 91.56 97 CYS A O 1
ATOM 742 N N . VAL A 1 98 ? -0.409 2.874 -3.255 1.00 93.00 98 VAL A N 1
ATOM 743 C CA . VAL A 1 98 ? -1.736 2.970 -2.630 1.00 93.00 98 VAL A CA 1
ATOM 744 C C . VAL A 1 98 ? -2.203 1.608 -2.114 1.00 93.00 98 VAL A C 1
ATOM 746 O O . VAL A 1 98 ? -1.769 0.582 -2.642 1.00 93.00 98 VAL A O 1
ATOM 749 N N . PRO A 1 99 ? -3.097 1.570 -1.112 1.00 92.62 99 PRO A N 1
ATOM 750 C CA . PRO A 1 99 ? -3.740 0.328 -0.701 1.00 92.62 99 PRO A CA 1
ATOM 751 C C . PRO A 1 99 ? -4.593 -0.243 -1.837 1.00 92.62 99 PRO A C 1
ATOM 753 O O . PRO A 1 99 ? -5.392 0.470 -2.442 1.00 92.62 99 PRO A O 1
ATOM 756 N N . VAL A 1 100 ? -4.428 -1.535 -2.114 1.00 90.88 100 VAL A N 1
ATOM 757 C CA . VAL A 1 100 ? -5.230 -2.278 -3.109 1.00 90.88 100 VAL A CA 1
ATOM 758 C C . VAL A 1 100 ? -6.284 -3.179 -2.461 1.00 90.88 100 VAL A C 1
ATOM 760 O O . VAL A 1 100 ? -7.177 -3.678 -3.138 1.00 90.88 100 VAL A O 1
ATOM 763 N N . ALA A 1 101 ? -6.189 -3.368 -1.145 1.00 90.56 101 ALA A N 1
ATOM 764 C CA . ALA A 1 101 ? -7.146 -4.079 -0.315 1.00 90.56 101 ALA A CA 1
ATOM 765 C C . ALA A 1 101 ? -7.094 -3.516 1.112 1.00 90.56 101 ALA A C 1
ATOM 767 O O . ALA A 1 101 ? -6.039 -3.065 1.564 1.00 90.56 101 ALA A O 1
ATOM 768 N N . TYR A 1 102 ? -8.227 -3.569 1.808 1.00 88.94 102 TYR A N 1
ATOM 769 C CA . TYR A 1 102 ? -8.344 -3.233 3.224 1.00 88.94 102 TYR A CA 1
ATOM 770 C C . TYR A 1 102 ? -8.941 -4.421 3.972 1.00 88.94 102 TYR A C 1
ATOM 772 O O . TYR A 1 102 ? -9.852 -5.080 3.471 1.00 88.94 102 TYR A O 1
ATOM 780 N N . GLU A 1 103 ? -8.432 -4.675 5.173 1.00 86.81 103 GLU A N 1
ATOM 781 C CA . GLU A 1 103 ? -9.046 -5.602 6.120 1.00 86.81 103 GLU A CA 1
ATOM 782 C C . GLU A 1 103 ? -10.048 -4.843 6.998 1.00 86.81 103 GLU A C 1
ATOM 784 O O . GLU A 1 103 ? -9.849 -3.663 7.296 1.00 86.81 103 GLU A O 1
ATOM 789 N N . ALA A 1 104 ? -11.130 -5.515 7.400 1.00 84.81 104 ALA A N 1
ATOM 790 C CA . ALA A 1 104 ? -12.097 -4.947 8.335 1.00 84.81 104 ALA A CA 1
ATOM 791 C C . ALA A 1 104 ? -11.444 -4.725 9.707 1.00 84.81 104 ALA A C 1
ATOM 793 O O . ALA A 1 104 ? -10.626 -5.536 10.151 1.00 84.81 104 ALA A O 1
ATOM 794 N N . LEU A 1 105 ? -11.828 -3.647 10.390 1.00 82.69 105 LEU A N 1
ATOM 795 C CA . LEU A 1 105 ? -11.254 -3.266 11.674 1.00 82.69 105 LEU A CA 1
ATOM 796 C C . LEU A 1 105 ? -12.377 -3.098 12.688 1.00 82.69 105 LEU A C 1
ATOM 798 O O . LEU A 1 105 ? -13.108 -2.114 12.665 1.00 82.69 105 LEU A O 1
ATOM 802 N N . GLN A 1 106 ? -12.489 -4.059 13.602 1.00 79.06 106 GLN A N 1
ATOM 803 C CA . GLN A 1 106 ? -13.534 -4.023 14.614 1.00 79.06 106 GLN A CA 1
ATOM 804 C C . GLN A 1 106 ? -13.319 -2.850 15.575 1.00 79.06 106 GLN A C 1
ATOM 806 O O . GLN A 1 106 ? -12.266 -2.739 16.209 1.00 79.06 106 GLN A O 1
ATOM 811 N N . MET A 1 107 ? -14.335 -2.003 15.715 1.00 73.81 107 MET A N 1
ATOM 812 C CA . MET A 1 107 ? -14.317 -0.863 16.625 1.00 73.81 107 MET A CA 1
ATOM 813 C C . MET A 1 107 ? -15.505 -0.905 17.581 1.00 73.81 107 MET A C 1
ATOM 815 O O . MET A 1 107 ? -16.603 -1.327 17.226 1.00 73.81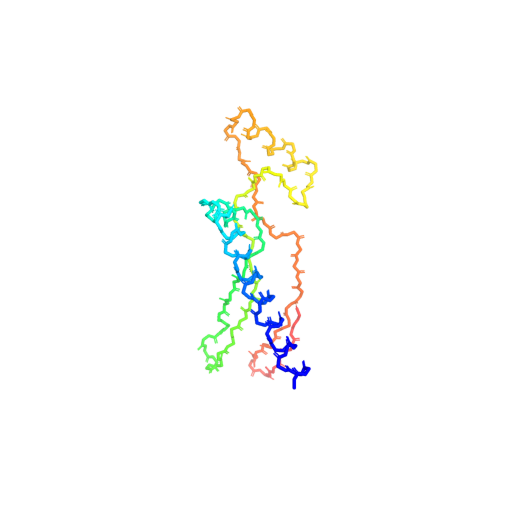 107 MET A O 1
ATOM 819 N N . VAL A 1 108 ? -15.274 -0.449 18.811 1.00 74.94 108 VAL A N 1
ATOM 820 C CA . VAL A 1 108 ? -16.340 -0.197 19.784 1.00 74.94 108 VAL A CA 1
ATOM 821 C C . VAL A 1 108 ? -16.633 1.295 19.763 1.00 74.94 108 VAL A C 1
ATOM 823 O O . VAL A 1 108 ? -15.763 2.102 20.089 1.00 74.94 108 VAL A O 1
ATOM 826 N N . GLU A 1 109 ? -17.851 1.658 19.381 1.00 73.31 109 GLU A N 1
ATOM 827 C CA . GLU A 1 109 ? -18.338 3.031 19.395 1.00 73.31 109 GLU A CA 1
ATOM 828 C C . GLU A 1 109 ? -19.186 3.259 20.651 1.00 73.31 109 GLU A C 1
ATOM 830 O O . GLU A 1 109 ? -20.093 2.483 20.963 1.00 73.31 109 GLU A O 1
ATOM 835 N N . VAL A 1 110 ? -18.887 4.330 21.385 1.00 73.44 110 VAL A N 1
ATOM 836 C CA . VAL A 1 110 ? -19.697 4.777 22.522 1.00 73.44 110 VAL A CA 1
ATOM 837 C C . VAL A 1 110 ? -20.686 5.820 22.006 1.00 73.44 110 VAL A C 1
ATOM 839 O O . VAL A 1 110 ? -20.276 6.879 21.538 1.00 73.44 110 VAL A O 1
ATOM 842 N N . LYS A 1 111 ? -21.983 5.521 22.087 1.00 72.00 111 LYS A N 1
ATOM 843 C CA . LYS A 1 111 ? -23.090 6.409 21.704 1.00 72.00 111 LYS A CA 1
ATOM 844 C C . LYS A 1 111 ? -23.843 6.882 22.949 1.00 72.00 111 LYS A C 1
ATOM 846 O O . LYS A 1 111 ? -23.737 6.280 24.016 1.00 72.00 111 LYS A O 1
ATOM 851 N N . ASP A 1 112 ? -24.677 7.910 22.798 1.00 78.31 112 ASP A N 1
ATOM 852 C CA . ASP A 1 112 ? -25.450 8.521 23.898 1.00 78.31 112 ASP A CA 1
ATOM 853 C C . ASP A 1 112 ? -26.343 7.531 24.675 1.00 78.31 112 ASP A C 1
ATOM 855 O O . ASP A 1 112 ? -26.744 7.798 25.810 1.00 78.31 112 ASP A O 1
ATOM 859 N N . HIS A 1 113 ? -26.684 6.386 24.076 1.00 78.62 113 HIS A N 1
ATOM 860 C CA . HIS A 1 113 ? -27.591 5.386 24.650 1.00 78.62 113 HIS A CA 1
ATOM 861 C C . HIS A 1 113 ? -26.975 3.985 24.788 1.00 78.62 113 HIS A C 1
ATOM 863 O O . HIS A 1 113 ? -27.703 3.025 25.033 1.00 78.62 113 HIS A O 1
ATOM 869 N N . GLY A 1 114 ? -25.653 3.843 24.645 1.00 75.50 114 GLY A N 1
ATOM 870 C CA . GLY A 1 114 ? -24.976 2.557 24.828 1.00 75.50 114 GLY A CA 1
ATOM 871 C C . GLY A 1 114 ? -23.704 2.398 24.003 1.00 75.50 114 GLY A C 1
ATOM 872 O O . GLY A 1 114 ? -23.210 3.343 23.396 1.00 75.50 114 GLY A O 1
ATOM 873 N N . THR A 1 115 ? -23.173 1.179 23.986 1.00 78.62 115 THR A N 1
ATOM 874 C CA . THR A 1 115 ? -22.009 0.799 23.181 1.00 78.62 115 THR A CA 1
ATOM 875 C C . THR A 1 115 ? -22.425 -0.108 22.032 1.00 78.62 115 THR A C 1
ATOM 877 O O . THR A 1 115 ? -23.193 -1.051 22.217 1.00 78.62 115 THR A O 1
ATOM 880 N N . GLU A 1 116 ? -21.898 0.164 20.843 1.00 78.25 116 GLU A N 1
ATOM 881 C CA . GLU A 1 116 ? -22.119 -0.643 19.643 1.00 78.25 116 GLU A CA 1
ATOM 882 C C . GLU A 1 116 ? -20.776 -1.122 19.086 1.00 78.25 116 GLU A C 1
ATOM 884 O O . GLU A 1 116 ? -19.771 -0.416 19.168 1.00 78.25 116 GLU A O 1
ATOM 889 N N . ILE A 1 117 ? -20.750 -2.340 18.544 1.00 76.38 117 ILE A N 1
ATOM 890 C CA . ILE A 1 117 ? -19.575 -2.898 17.872 1.00 76.38 117 ILE A CA 1
ATOM 891 C C . ILE A 1 117 ? -19.814 -2.814 16.366 1.00 76.38 117 ILE A C 1
ATOM 893 O O . ILE A 1 117 ? -20.768 -3.409 15.866 1.00 76.38 117 ILE A O 1
ATOM 897 N N . SER A 1 118 ? -18.935 -2.115 15.656 1.00 76.06 118 SER A N 1
ATOM 898 C CA . SER A 1 118 ? -18.924 -2.019 14.194 1.00 76.06 118 SER A CA 1
ATOM 899 C C . SER A 1 118 ? -17.698 -2.725 13.604 1.00 76.06 118 SER A C 1
ATOM 901 O O . SER A 1 118 ? -16.716 -2.985 14.307 1.00 76.06 118 SER A O 1
ATOM 903 N N . LEU A 1 119 ? -17.794 -3.098 12.324 1.00 69.88 119 LEU A N 1
ATOM 904 C CA . LEU A 1 119 ? -16.741 -3.741 11.528 1.00 69.88 119 LEU A CA 1
ATOM 905 C C . LEU A 1 119 ? -16.305 -2.840 10.373 1.00 69.88 119 LEU A C 1
ATOM 907 O O . LEU A 1 119 ? -17.190 -2.129 9.843 1.00 69.88 119 LEU A O 1
#

InterPro domains:
  IPR001839 Transforming growth factor-beta, C-terminal [PF00019] (39-114)
  IPR001839 Transforming growth factor-beta, C-terminal [PS51362] (21-119)
  IPR001839 Transforming growth factor-beta, C-terminal [SM00204] (39-118)
  IPR021203 Muellerian-inhibiting factor [PTHR15009] (1-118)
  IPR029034 Cystine-knot cytokine [G3DSA:2.10.90.10] (30-119)
  IPR029034 Cystine-knot cytokine [SSF57501] (28-115)

Radius of gyration: 24.36 Å; chains: 1; bounding box: 61×49×51 Å